Protein AF-H1VCM1-F1 (afdb_monomer)

pLDDT: mean 70.96, std 12.7, range [41.41, 89.12]

InterPro domains:
  IPR003615 HNH nuclease [PF13391] (13-89)

Sequence (110 aa):
MIRQVLQRDGMHCVLTGNKNPEVCHIWPFWAVNRKGQADKSLKALALVFGRERIINLRKKLANRESNTVDTPGNMITLSRQLHRFWGEGVTFALEPIGPVFNTAHVSTTS

Foldseek 3Di:
DQVVLCVVCVQAAPPPRDHNWDKDFLDDPVCLVCVVVVVVVLVVVCVVQNDVLSVVVCVQVVPNPDPSRPDSVRIGTHHPVVRVVVVVVPRDDDDDDDPPDPPDPPPPDD

Secondary structure (DSSP, 8-state):
-HHHHHHHTTTB-TTT--BSPEEEESS-THHHH-HHHHHHHHHHHHHHH-HHHHHHHHHHH--TTS-TTSSGGGEEEE-HHHHHHHHHTSS------S-SS---------

Mean predicted aligned error: 10.67 Å

Radius of gyration: 16.06 Å; Cα contacts (8 Å, |Δi|>4): 105; chains: 1; bounding box: 33×50×34 Å

Solvent-accessible surface area (backbone atoms only — not comparable to full-atom values): 6756 Å² total; per-residue (Å²): 100,71,68,59,41,38,58,74,49,70,51,21,7,80,89,75,64,41,72,72,41,42,83,42,60,75,58,57,71,66,42,75,80,36,53,78,57,38,54,51,51,48,56,56,46,23,74,77,67,36,59,70,56,40,54,53,49,49,61,67,70,61,53,78,91,50,69,62,56,79,34,57,90,28,45,45,42,25,36,67,70,54,42,50,37,48,73,67,67,77,72,66,83,86,78,86,84,68,72,96,56,81,72,70,83,77,78,76,79,124

Structure (mmCIF, N/CA/C/O backbone):
data_AF-H1VCM1-F1
#
_entry.id   AF-H1VCM1-F1
#
loop_
_atom_site.group_PDB
_atom_site.id
_atom_site.type_symbol
_atom_site.label_atom_id
_atom_site.label_alt_id
_atom_site.label_comp_id
_atom_site.label_asym_id
_atom_site.label_entity_id
_atom_site.label_seq_id
_atom_site.pdbx_PDB_ins_code
_atom_site.Cartn_x
_atom_site.Cartn_y
_atom_site.Cartn_z
_atom_site.occupancy
_atom_site.B_iso_or_equiv
_atom_site.auth_seq_id
_atom_site.auth_comp_id
_atom_site.auth_asym_id
_atom_site.auth_atom_id
_atom_site.pdbx_PDB_model_num
ATOM 1 N N . MET A 1 1 ? 8.688 -6.435 11.384 1.00 65.94 1 MET A N 1
ATOM 2 C CA . MET A 1 1 ? 8.061 -5.399 10.533 1.00 65.94 1 MET A CA 1
ATOM 3 C C . MET A 1 1 ? 6.549 -5.360 10.715 1.00 65.94 1 MET A C 1
ATOM 5 O O . MET A 1 1 ? 6.056 -4.339 11.168 1.00 65.94 1 MET A O 1
ATOM 9 N N . ILE A 1 2 ? 5.837 -6.483 10.569 1.00 73.06 2 ILE A N 1
ATOM 10 C CA . ILE A 1 2 ? 4.387 -6.611 10.854 1.00 73.06 2 ILE A CA 1
ATOM 11 C C . ILE A 1 2 ? 3.956 -5.987 12.202 1.00 73.06 2 ILE A C 1
ATOM 13 O O . ILE A 1 2 ? 3.027 -5.189 12.239 1.00 73.06 2 ILE A O 1
ATOM 17 N N . ARG A 1 3 ? 4.666 -6.272 13.307 1.00 76.69 3 ARG A N 1
ATOM 18 C CA . ARG A 1 3 ? 4.348 -5.698 14.635 1.00 76.69 3 ARG A CA 1
ATOM 19 C C . ARG A 1 3 ? 4.434 -4.165 14.693 1.00 76.69 3 ARG A C 1
ATOM 21 O O . ARG A 1 3 ? 3.647 -3.555 15.401 1.00 76.69 3 ARG A O 1
ATOM 28 N N . GLN A 1 4 ? 5.359 -3.553 13.950 1.00 81.00 4 GLN A N 1
ATOM 29 C CA . GLN A 1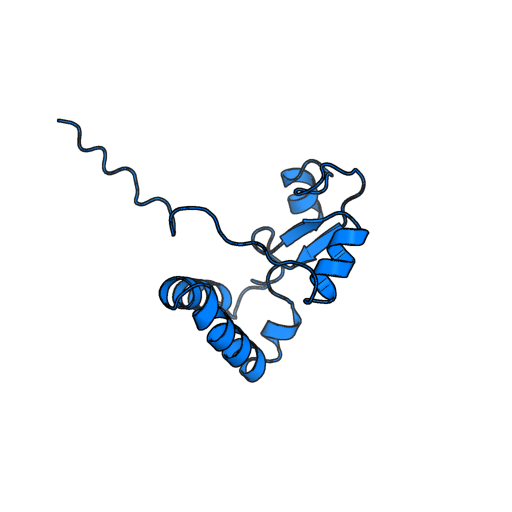 4 ? 5.515 -2.092 13.913 1.00 81.00 4 GLN A CA 1
ATOM 30 C C . GLN A 1 4 ? 4.355 -1.433 13.161 1.00 81.00 4 GLN A C 1
ATOM 32 O O . GLN A 1 4 ? 3.865 -0.395 13.585 1.00 81.00 4 GLN A O 1
ATOM 37 N N . VAL A 1 5 ? 3.888 -2.059 12.078 1.00 81.25 5 VAL A N 1
ATOM 38 C CA . VAL A 1 5 ? 2.724 -1.593 11.306 1.00 81.25 5 VAL A CA 1
ATOM 39 C C . VAL A 1 5 ? 1.456 -1.697 12.150 1.00 81.25 5 VAL A C 1
ATOM 41 O O . VAL A 1 5 ? 0.695 -0.744 12.251 1.00 81.25 5 VAL A O 1
ATOM 44 N N . LEU A 1 6 ? 1.280 -2.823 12.842 1.00 81.81 6 LEU A N 1
ATOM 45 C CA . LEU A 1 6 ? 0.160 -3.023 13.755 1.00 81.81 6 LEU A CA 1
ATOM 46 C C . LEU A 1 6 ? 0.153 -2.015 14.912 1.00 81.81 6 LEU A C 1
ATOM 48 O O . LEU A 1 6 ? -0.912 -1.525 15.271 1.00 81.81 6 LEU A O 1
ATOM 52 N N . GLN A 1 7 ? 1.318 -1.677 15.475 1.00 84.38 7 GLN A N 1
ATOM 53 C CA . GLN A 1 7 ? 1.422 -0.624 16.491 1.00 84.38 7 GLN A CA 1
ATOM 54 C C . GLN A 1 7 ? 1.122 0.766 15.923 1.00 84.38 7 GLN A C 1
ATOM 56 O O . GLN A 1 7 ? 0.383 1.513 16.560 1.00 84.38 7 GLN A O 1
ATOM 61 N N . ARG A 1 8 ? 1.639 1.099 14.730 1.00 83.94 8 ARG A N 1
ATOM 62 C CA . ARG A 1 8 ? 1.343 2.362 14.028 1.00 83.94 8 ARG A CA 1
ATOM 63 C C . ARG A 1 8 ? -0.160 2.547 13.827 1.00 83.94 8 ARG A C 1
ATOM 65 O O . ARG A 1 8 ? -0.681 3.623 14.092 1.00 83.94 8 ARG A O 1
ATOM 72 N N . ASP A 1 9 ? -0.837 1.487 13.396 1.00 83.44 9 ASP A N 1
ATOM 73 C CA . ASP A 1 9 ? -2.261 1.511 13.051 1.00 83.44 9 ASP A CA 1
ATOM 74 C C . ASP A 1 9 ? -3.162 1.146 14.251 1.00 83.44 9 ASP A C 1
ATOM 76 O O . ASP A 1 9 ? -4.359 0.893 14.105 1.00 83.44 9 ASP A O 1
ATOM 80 N N . GLY A 1 10 ? -2.585 1.081 15.457 1.00 82.44 10 GLY A N 1
ATOM 81 C CA . GLY A 1 10 ? -3.311 0.863 16.705 1.00 82.44 10 GLY A CA 1
ATOM 82 C C . GLY A 1 10 ? -4.049 -0.473 16.793 1.00 82.44 10 GLY A C 1
ATOM 83 O O . GLY A 1 10 ? -5.042 -0.543 17.505 1.00 82.44 10 GLY A O 1
ATOM 84 N N . MET A 1 11 ? -3.606 -1.518 16.085 1.00 84.56 11 MET A N 1
ATOM 85 C CA . MET A 1 11 ? -4.278 -2.826 15.980 1.00 84.56 11 MET A CA 1
ATOM 86 C C . MET A 1 11 ? -5.686 -2.755 15.35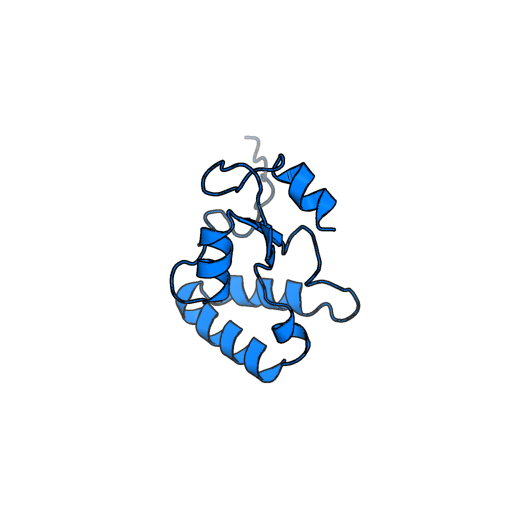9 1.00 84.56 11 MET A C 1
ATOM 88 O O . MET A 1 11 ? -6.532 -3.611 15.636 1.00 84.56 11 MET A O 1
ATOM 92 N N . HIS A 1 12 ? -5.930 -1.770 14.489 1.00 88.19 12 HIS A N 1
ATOM 93 C CA . HIS A 1 12 ? -7.182 -1.623 13.748 1.00 88.19 12 HIS A CA 1
ATOM 94 C C . HIS A 1 12 ? -6.947 -1.550 12.232 1.00 88.19 12 HIS A C 1
ATOM 96 O O . HIS A 1 12 ? -5.845 -1.280 11.751 1.00 88.19 12 HIS A O 1
ATOM 102 N N . CYS A 1 13 ? -7.999 -1.822 11.463 1.00 86.31 13 CYS A N 1
ATOM 103 C CA . CYS A 1 13 ? -8.027 -1.589 10.021 1.00 86.31 13 CYS A CA 1
ATOM 104 C C . CYS A 1 13 ? -8.086 -0.083 9.727 1.00 86.31 13 CYS A C 1
ATOM 106 O O . CYS A 1 13 ? -9.046 0.565 10.146 1.00 86.31 13 CYS A O 1
ATOM 108 N N . VAL A 1 14 ? -7.167 0.452 8.914 1.00 86.62 14 VAL A N 1
ATOM 109 C CA . VAL A 1 14 ? -7.116 1.903 8.616 1.00 86.62 14 VAL A CA 1
ATOM 110 C C . VAL A 1 14 ? -8.365 2.445 7.912 1.00 86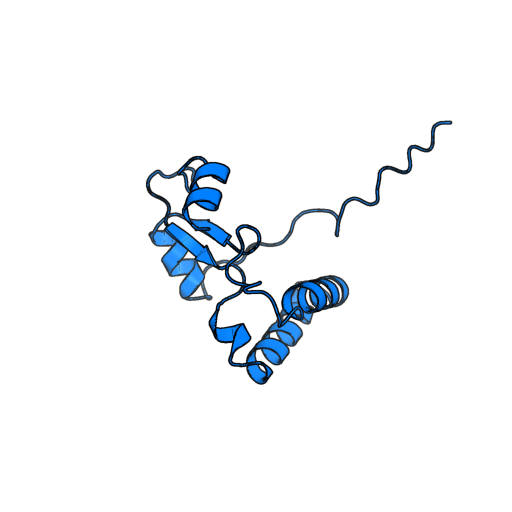.62 14 VAL A C 1
ATOM 112 O O . VAL A 1 14 ? -8.693 3.613 8.062 1.00 86.62 14 VAL A O 1
ATOM 115 N N . LEU A 1 15 ? -9.077 1.602 7.154 1.00 84.25 15 LEU A N 1
ATOM 116 C CA . LEU A 1 15 ? -10.262 2.022 6.392 1.00 84.25 15 LEU A CA 1
ATOM 117 C C . LEU A 1 15 ? -11.583 1.929 7.165 1.00 84.25 15 LEU A C 1
ATOM 119 O O . LEU A 1 15 ? -12.500 2.691 6.896 1.00 84.25 15 LEU A O 1
ATOM 123 N N . THR A 1 16 ? -11.716 0.970 8.083 1.00 84.50 16 THR A N 1
ATOM 124 C CA . THR A 1 16 ? -13.011 0.641 8.718 1.00 84.50 16 THR A CA 1
ATOM 125 C C . THR A 1 16 ? -12.983 0.729 10.237 1.00 84.50 16 THR A C 1
ATOM 127 O O . THR A 1 16 ? -14.029 0.618 10.864 1.00 84.50 16 THR A O 1
ATOM 130 N N . GLY A 1 17 ? -11.805 0.868 10.853 1.00 84.94 17 GLY A N 1
ATOM 131 C CA . GLY A 1 17 ? -11.653 0.821 12.307 1.00 84.94 17 GLY A CA 1
ATOM 132 C C . GLY A 1 17 ? -11.900 -0.561 12.921 1.00 84.94 17 GLY A C 1
ATOM 133 O O . GLY A 1 17 ? -11.884 -0.696 14.140 1.00 84.94 17 GLY A O 1
ATOM 134 N N . ASN A 1 18 ? -12.113 -1.606 12.111 1.00 85.88 18 ASN A N 1
ATOM 135 C CA . ASN A 1 18 ? -12.347 -2.953 12.624 1.00 85.88 18 ASN A CA 1
ATOM 136 C C . ASN A 1 18 ? -11.135 -3.494 13.393 1.00 85.88 18 ASN A C 1
ATOM 138 O O . ASN A 1 18 ? -9.984 -3.304 12.990 1.00 85.88 18 ASN A O 1
ATOM 142 N N . LYS A 1 19 ? -11.422 -4.221 14.477 1.00 84.56 19 LYS A N 1
ATOM 143 C CA . LYS A 1 19 ? -10.437 -4.967 15.271 1.00 84.56 19 LYS A CA 1
ATOM 144 C C . LYS A 1 19 ? -9.937 -6.195 14.496 1.00 84.56 19 LYS A C 1
ATOM 146 O O . LYS A 1 19 ? -10.633 -6.694 13.614 1.00 84.56 19 LYS A O 1
ATOM 151 N N . ASN A 1 20 ? -8.758 -6.700 14.863 1.00 82.12 20 ASN A N 1
ATOM 152 C CA . ASN A 1 20 ? -8.065 -7.830 14.218 1.00 82.12 20 ASN A CA 1
ATOM 153 C C . ASN A 1 20 ? -7.704 -7.587 12.738 1.00 82.12 20 ASN A C 1
ATOM 155 O O . ASN A 1 20 ? -8.183 -8.305 11.856 1.00 82.12 20 ASN A O 1
ATOM 159 N N . PRO A 1 21 ? -6.872 -6.575 12.441 1.00 86.06 21 PRO A N 1
ATOM 160 C CA . PRO A 1 21 ? -6.409 -6.343 11.086 1.00 86.06 21 PRO A CA 1
ATOM 161 C C . PRO A 1 21 ? -5.380 -7.381 10.631 1.00 86.06 21 PRO A C 1
ATOM 163 O O . PRO A 1 21 ? -4.581 -7.898 11.413 1.00 86.06 21 PRO A O 1
ATOM 166 N N . GLU A 1 22 ? -5.341 -7.590 9.324 1.00 87.38 22 GLU A N 1
ATOM 167 C CA . GLU A 1 22 ? -4.278 -8.281 8.613 1.00 87.38 22 GLU A CA 1
ATOM 168 C C . GLU A 1 22 ? -3.362 -7.253 7.942 1.00 87.38 22 GLU A C 1
ATOM 170 O O . GLU A 1 22 ? -3.806 -6.203 7.472 1.00 87.38 22 GLU A O 1
ATOM 175 N N . VAL A 1 23 ? -2.063 -7.547 7.910 1.00 85.56 23 VAL A N 1
ATOM 176 C CA . VAL A 1 23 ? -1.081 -6.683 7.251 1.00 85.56 23 VAL A CA 1
ATOM 177 C C . VAL A 1 23 ? -0.971 -7.080 5.787 1.00 85.56 23 VAL A C 1
ATOM 179 O O . VAL A 1 23 ? -0.650 -8.226 5.472 1.00 85.56 23 VAL A O 1
ATOM 182 N N . CYS A 1 24 ? -1.202 -6.114 4.904 1.00 86.00 24 CYS A N 1
ATOM 183 C CA . CYS A 1 24 ? -1.119 -6.284 3.463 1.00 86.00 24 CYS A CA 1
ATOM 184 C C . CYS A 1 24 ? -0.024 -5.399 2.858 1.00 86.00 24 CYS A C 1
ATOM 186 O O . CYS A 1 24 ? 0.229 -4.295 3.341 1.00 86.00 24 CYS A O 1
ATOM 188 N N . HIS A 1 25 ? 0.604 -5.875 1.781 1.00 82.56 25 HIS A N 1
ATOM 189 C CA . HIS A 1 25 ? 1.572 -5.102 1.009 1.00 82.56 25 HIS A CA 1
ATOM 190 C C . HIS A 1 25 ? 0.860 -4.228 -0.035 1.00 82.56 25 HIS A C 1
ATOM 192 O O . HIS A 1 25 ? 0.025 -4.723 -0.794 1.00 82.56 25 HIS A O 1
ATOM 198 N N . ILE A 1 26 ? 1.228 -2.947 -0.121 1.00 79.69 26 ILE A N 1
ATOM 199 C CA . ILE A 1 26 ? 0.743 -2.033 -1.168 1.00 79.69 26 ILE A CA 1
ATOM 200 C C . ILE A 1 26 ? 1.352 -2.443 -2.514 1.00 79.69 26 ILE A C 1
ATOM 202 O O . ILE A 1 26 ? 0.639 -2.693 -3.482 1.00 79.69 26 ILE A O 1
ATOM 206 N N . TRP A 1 27 ? 2.681 -2.548 -2.570 1.00 76.50 27 TRP A N 1
ATOM 207 C CA . TRP A 1 27 ? 3.405 -3.095 -3.711 1.00 76.50 27 TRP A CA 1
ATOM 208 C C . TRP A 1 27 ? 3.718 -4.574 -3.472 1.00 76.50 27 TRP A C 1
ATOM 210 O O . TRP A 1 27 ? 4.361 -4.896 -2.468 1.00 76.50 27 TRP A O 1
ATOM 220 N N . PRO A 1 28 ? 3.294 -5.491 -4.356 1.00 70.31 28 PRO A N 1
ATOM 221 C CA . PRO A 1 28 ? 3.362 -6.913 -4.067 1.00 70.31 28 PRO A CA 1
ATOM 222 C C . PRO A 1 28 ? 4.785 -7.475 -4.192 1.00 70.31 28 PRO A C 1
ATOM 224 O O . PRO A 1 28 ? 5.553 -7.107 -5.080 1.00 70.31 28 PRO A O 1
ATOM 227 N N . PHE A 1 29 ? 5.112 -8.456 -3.348 1.00 67.81 29 PHE A N 1
ATOM 228 C CA . PHE A 1 29 ? 6.441 -9.081 -3.288 1.00 67.81 29 PHE A CA 1
ATOM 229 C C . PHE A 1 29 ? 6.896 -9.724 -4.607 1.00 67.81 29 PHE A C 1
ATOM 231 O O . PHE A 1 29 ? 8.072 -9.658 -4.965 1.00 67.81 29 PHE A O 1
ATOM 238 N N . TRP A 1 30 ? 5.971 -10.274 -5.402 1.00 66.44 30 TRP A N 1
ATOM 239 C CA . TRP A 1 30 ? 6.308 -10.872 -6.700 1.00 66.44 30 TRP A CA 1
ATOM 240 C C . TRP A 1 30 ? 6.917 -9.868 -7.692 1.00 66.44 30 TRP A C 1
ATOM 242 O O . TRP A 1 30 ? 7.645 -10.273 -8.605 1.00 66.44 30 TRP A O 1
ATOM 252 N N . ALA A 1 31 ? 6.662 -8.568 -7.516 1.00 65.25 31 ALA A N 1
ATOM 253 C CA . ALA A 1 31 ? 7.187 -7.526 -8.390 1.00 65.25 31 ALA A CA 1
ATOM 254 C C . ALA A 1 31 ? 8.713 -7.356 -8.269 1.00 65.25 31 ALA A C 1
ATOM 256 O O . ALA A 1 31 ? 9.343 -6.860 -9.203 1.00 65.25 31 ALA A O 1
ATOM 257 N N . VAL A 1 32 ? 9.324 -7.831 -7.177 1.00 63.53 32 VAL A N 1
ATOM 258 C CA . VAL A 1 32 ? 10.789 -7.873 -7.005 1.00 63.53 32 VAL A CA 1
ATOM 259 C C . VAL A 1 32 ? 11.423 -8.889 -7.959 1.00 63.53 32 VAL A C 1
ATOM 261 O O . VAL A 1 32 ? 12.427 -8.604 -8.615 1.00 63.53 32 VAL A O 1
ATOM 264 N N . ASN A 1 33 ? 10.792 -10.058 -8.094 1.00 58.69 33 ASN A N 1
ATOM 265 C CA . ASN A 1 33 ? 11.322 -11.184 -8.865 1.00 58.69 33 ASN A CA 1
ATOM 266 C C . ASN A 1 33 ? 10.948 -11.120 -10.356 1.00 58.69 33 ASN A C 1
ATOM 268 O O . ASN A 1 33 ? 11.636 -11.701 -11.192 1.00 58.69 33 ASN A O 1
ATOM 272 N N . ARG A 1 34 ? 9.882 -10.394 -10.724 1.00 64.94 34 ARG A N 1
ATOM 273 C CA . ARG A 1 34 ? 9.360 -10.322 -12.104 1.00 64.94 34 ARG A CA 1
ATOM 274 C C . ARG A 1 34 ? 9.450 -8.907 -12.687 1.00 64.94 34 ARG A C 1
ATOM 276 O O . ARG A 1 34 ? 8.438 -8.295 -13.022 1.00 64.94 34 ARG A O 1
ATOM 283 N N . LYS A 1 35 ? 10.679 -8.409 -12.870 1.00 62.44 35 LYS A N 1
ATOM 284 C CA . LYS A 1 35 ? 10.996 -7.039 -13.342 1.00 62.44 35 LYS A CA 1
ATOM 285 C C . LYS A 1 35 ? 10.253 -6.615 -14.613 1.00 62.44 35 LYS A C 1
ATOM 287 O O . LYS A 1 35 ? 9.734 -5.508 -14.671 1.00 62.44 35 LYS A O 1
ATOM 292 N N . GLY A 1 36 ? 10.165 -7.495 -15.613 1.00 65.81 36 GLY A N 1
ATOM 293 C CA . GLY A 1 36 ? 9.473 -7.184 -16.870 1.00 65.81 36 GLY A CA 1
ATOM 294 C C . GLY A 1 36 ? 7.967 -6.964 -16.694 1.00 65.81 36 GLY A C 1
ATOM 295 O O . GLY A 1 36 ? 7.383 -6.130 -17.380 1.00 65.81 36 GLY A O 1
ATOM 296 N N . GLN A 1 37 ? 7.349 -7.666 -15.742 1.00 67.56 37 GLN A N 1
ATOM 297 C CA . GLN A 1 37 ? 5.932 -7.497 -15.423 1.00 67.56 37 GLN A CA 1
ATOM 298 C C . GLN A 1 37 ? 5.718 -6.283 -14.515 1.00 67.56 37 GLN A C 1
ATOM 300 O O . GLN A 1 37 ? 4.808 -5.505 -14.772 1.00 67.56 37 GLN A O 1
ATOM 305 N N . ALA A 1 38 ? 6.607 -6.054 -13.542 1.00 68.38 38 ALA A N 1
ATOM 306 C CA . ALA A 1 38 ? 6.585 -4.858 -12.704 1.00 68.38 38 ALA A CA 1
ATOM 307 C C . ALA A 1 38 ? 6.692 -3.565 -13.535 1.00 68.38 38 ALA A C 1
ATOM 309 O O . ALA A 1 38 ? 5.898 -2.649 -13.342 1.00 68.38 38 ALA A O 1
ATOM 310 N N . ASP A 1 39 ? 7.600 -3.506 -14.515 1.00 70.31 39 ASP A N 1
ATOM 311 C CA . ASP A 1 39 ? 7.752 -2.337 -15.393 1.00 70.31 39 ASP A CA 1
ATOM 312 C C . ASP A 1 39 ? 6.529 -2.108 -16.295 1.00 70.31 39 ASP A C 1
ATOM 314 O O . ASP A 1 39 ? 6.154 -0.960 -16.544 1.00 70.31 39 ASP A O 1
ATOM 318 N N . LYS A 1 40 ? 5.879 -3.178 -16.773 1.00 74.31 40 LYS A N 1
ATOM 319 C CA . LYS A 1 40 ? 4.617 -3.071 -17.527 1.00 74.31 40 LYS A CA 1
ATOM 320 C C . LYS A 1 40 ? 3.482 -2.562 -16.641 1.00 74.31 40 LYS A C 1
ATOM 322 O O . LYS A 1 40 ? 2.761 -1.659 -17.056 1.00 74.31 40 LYS A O 1
ATOM 327 N N . SER A 1 41 ? 3.362 -3.082 -15.421 1.00 73.12 41 SER A N 1
ATOM 328 C CA . SER A 1 41 ? 2.376 -2.615 -14.444 1.00 73.12 41 SER A CA 1
ATOM 329 C C . SER A 1 41 ? 2.610 -1.150 -14.068 1.00 73.12 41 SER A C 1
ATOM 331 O O . SER A 1 41 ? 1.662 -0.374 -14.068 1.00 73.12 41 SER A O 1
ATOM 333 N N . LEU A 1 42 ? 3.860 -0.725 -13.853 1.00 73.38 42 LEU A N 1
ATOM 334 C CA . LEU A 1 42 ? 4.195 0.684 -13.603 1.00 73.38 42 LEU A CA 1
ATOM 335 C C . LEU A 1 42 ? 3.824 1.585 -14.789 1.00 73.38 42 LEU A C 1
ATOM 337 O O . LEU A 1 42 ? 3.281 2.668 -14.586 1.00 73.38 42 LEU A O 1
ATOM 341 N N . LYS A 1 43 ? 4.072 1.141 -16.029 1.00 75.50 43 LYS A N 1
ATOM 342 C CA . LYS A 1 43 ? 3.650 1.875 -17.234 1.00 75.50 43 LYS A CA 1
ATOM 343 C C . LYS A 1 43 ? 2.130 2.011 -17.328 1.00 75.50 43 LYS A C 1
ATOM 345 O O . LYS A 1 43 ? 1.658 3.089 -17.668 1.00 75.50 43 LYS A O 1
ATOM 350 N N . ALA A 1 44 ? 1.376 0.960 -17.002 1.00 76.69 44 ALA A N 1
ATOM 351 C CA . ALA A 1 44 ? -0.085 1.020 -16.964 1.00 76.69 44 ALA A CA 1
ATOM 352 C C . ALA A 1 44 ? -0.579 1.988 -15.876 1.00 76.69 44 ALA A C 1
ATOM 354 O O . ALA A 1 44 ? -1.433 2.831 -16.135 1.00 76.69 44 ALA A O 1
ATOM 355 N N . LEU A 1 45 ? 0.031 1.948 -14.688 1.00 72.88 45 LEU A N 1
ATOM 356 C CA . LEU A 1 45 ? -0.282 2.866 -13.591 1.00 72.88 45 LEU A CA 1
ATOM 357 C C . LEU A 1 45 ? 0.046 4.330 -13.928 1.00 72.88 45 LEU A C 1
ATOM 359 O O . LEU A 1 45 ? -0.611 5.230 -13.412 1.00 72.88 45 LEU A O 1
ATOM 363 N N . ALA A 1 46 ? 1.009 4.587 -14.820 1.00 76.56 46 ALA A N 1
ATOM 364 C CA . ALA A 1 46 ? 1.352 5.944 -15.258 1.00 76.56 46 ALA A CA 1
ATOM 365 C C . ALA A 1 46 ? 0.235 6.622 -16.057 1.00 76.56 46 ALA A C 1
ATOM 367 O O . ALA A 1 46 ? 0.196 7.851 -16.100 1.00 76.56 46 ALA A O 1
ATOM 368 N N . LEU A 1 47 ? -0.660 5.841 -16.672 1.00 74.19 47 LEU A N 1
ATOM 369 C CA . LEU A 1 47 ? -1.838 6.366 -17.362 1.00 74.19 47 LEU A CA 1
ATOM 370 C C . LEU A 1 47 ? -2.908 6.854 -16.378 1.00 74.19 47 LEU A C 1
ATOM 372 O O . LEU A 1 47 ? -3.626 7.791 -16.696 1.00 74.19 47 LEU A O 1
ATOM 376 N N . VAL A 1 48 ? -2.987 6.245 -15.191 1.00 73.56 48 VAL A N 1
ATOM 377 C CA . VAL A 1 48 ? -4.006 6.554 -14.174 1.00 73.56 48 VAL A CA 1
ATOM 378 C C . VAL A 1 48 ? -3.508 7.615 -13.191 1.00 73.56 48 VAL A C 1
ATOM 380 O O . VAL A 1 48 ? -4.214 8.570 -12.899 1.00 73.56 48 VAL A O 1
ATOM 383 N N . PHE A 1 49 ? -2.271 7.482 -12.706 1.00 70.31 49 PHE A N 1
ATOM 384 C CA . PHE A 1 49 ? -1.713 8.339 -11.649 1.00 70.31 49 PHE A CA 1
ATOM 385 C C . PHE A 1 49 ? -0.746 9.419 -12.159 1.00 70.31 49 PHE A C 1
ATOM 387 O O . PHE A 1 49 ? -0.209 10.196 -11.368 1.00 70.31 49 PHE A O 1
ATOM 394 N N . GLY A 1 50 ? -0.487 9.467 -13.468 1.00 75.88 50 GLY A N 1
ATOM 395 C CA . GLY A 1 50 ? 0.463 10.394 -14.077 1.00 75.88 50 GLY A CA 1
ATOM 396 C C . GLY A 1 50 ? 1.926 9.938 -13.987 1.00 75.88 50 GLY A C 1
ATOM 397 O O . GLY A 1 50 ? 2.343 9.172 -13.113 1.00 75.88 50 GLY A O 1
ATOM 398 N N . ARG A 1 51 ? 2.748 10.419 -14.929 1.00 73.31 51 ARG A N 1
ATOM 399 C CA . ARG A 1 51 ? 4.132 9.941 -15.117 1.00 73.31 51 ARG A CA 1
ATOM 400 C C . ARG A 1 51 ? 5.070 10.323 -13.973 1.00 73.31 51 ARG A C 1
ATOM 402 O O . ARG A 1 51 ? 5.912 9.513 -13.594 1.00 73.31 51 ARG A O 1
ATOM 409 N N . GLU A 1 52 ? 4.925 11.517 -13.406 1.00 71.12 52 GLU A N 1
ATOM 410 C CA . GLU A 1 52 ? 5.817 12.018 -12.348 1.00 71.12 52 GLU A CA 1
ATOM 411 C C . GLU A 1 52 ? 5.754 11.157 -11.083 1.00 71.12 52 GLU A C 1
ATOM 413 O O . GLU A 1 52 ? 6.784 10.770 -10.521 1.00 71.12 52 GLU A O 1
ATOM 418 N N . ARG A 1 53 ? 4.538 10.773 -10.677 1.00 70.19 53 ARG A N 1
ATOM 419 C CA . ARG A 1 53 ? 4.311 9.922 -9.503 1.00 70.19 53 ARG A CA 1
ATOM 420 C C . ARG A 1 53 ? 4.916 8.532 -9.702 1.00 70.19 53 ARG A C 1
ATOM 422 O O . ARG A 1 53 ? 5.547 8.003 -8.788 1.00 70.19 53 ARG A O 1
ATOM 429 N N . ILE A 1 54 ? 4.814 7.978 -10.910 1.00 74.06 54 ILE A N 1
ATOM 430 C CA . ILE A 1 54 ? 5.401 6.674 -11.246 1.00 74.06 54 ILE A CA 1
ATOM 431 C C . ILE A 1 54 ? 6.925 6.714 -11.327 1.00 74.06 54 ILE A C 1
ATOM 433 O O . ILE A 1 54 ? 7.567 5.756 -10.903 1.00 74.06 54 ILE A O 1
ATOM 437 N N . ILE A 1 55 ? 7.531 7.805 -11.801 1.00 72.06 55 ILE A N 1
ATOM 438 C CA . ILE A 1 55 ? 8.995 7.963 -11.771 1.00 72.06 55 ILE A CA 1
ATOM 439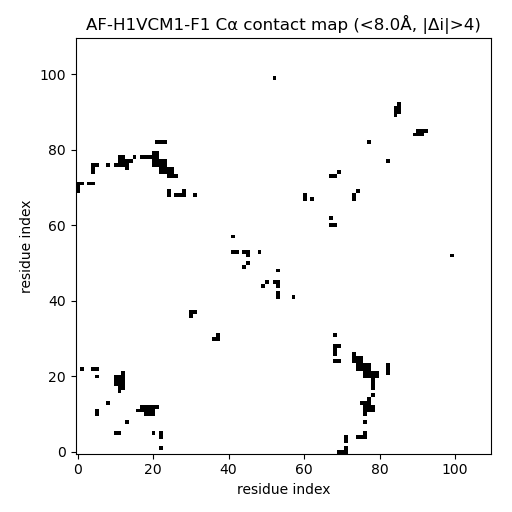 C C . ILE A 1 55 ? 9.497 7.941 -10.322 1.00 72.06 55 ILE A C 1
ATOM 441 O O . ILE A 1 55 ? 10.470 7.248 -10.015 1.00 72.06 55 ILE A O 1
ATOM 445 N N . ASN A 1 56 ? 8.806 8.632 -9.415 1.00 71.44 56 ASN A N 1
ATOM 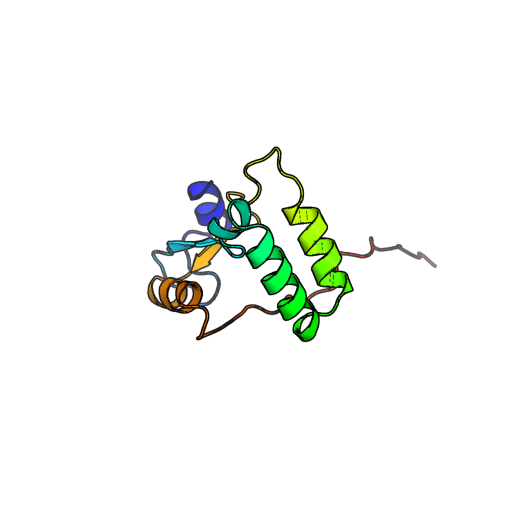446 C CA . ASN A 1 56 ? 9.149 8.636 -7.993 1.00 71.44 56 ASN A CA 1
ATOM 447 C C . ASN A 1 56 ? 8.932 7.266 -7.339 1.00 71.44 56 ASN A C 1
ATOM 449 O O . ASN A 1 56 ? 9.785 6.805 -6.576 1.00 71.44 56 ASN A O 1
ATOM 453 N N . LEU A 1 57 ? 7.837 6.581 -7.674 1.00 72.19 57 LEU A N 1
ATOM 454 C CA . LEU A 1 57 ? 7.585 5.214 -7.222 1.00 72.19 57 LEU A CA 1
ATOM 455 C C . LEU A 1 57 ? 8.677 4.258 -7.724 1.00 72.19 57 LEU A C 1
ATOM 457 O O . LEU A 1 57 ? 9.220 3.479 -6.947 1.00 72.19 57 LEU A O 1
ATOM 461 N N . ARG A 1 58 ? 9.081 4.380 -8.992 1.00 69.50 58 ARG A N 1
ATOM 462 C CA . ARG A 1 58 ? 10.169 3.593 -9.583 1.00 69.50 58 ARG A CA 1
ATOM 463 C C . ARG A 1 58 ? 11.497 3.841 -8.872 1.00 69.50 58 ARG A C 1
ATOM 465 O O . ARG A 1 58 ? 12.201 2.878 -8.605 1.00 69.50 58 ARG A O 1
ATOM 472 N N . LYS A 1 59 ? 11.820 5.089 -8.509 1.00 69.38 59 LYS A N 1
ATOM 473 C CA . LYS A 1 59 ? 13.016 5.413 -7.706 1.00 69.38 59 LYS A CA 1
ATOM 474 C C . LYS A 1 59 ? 12.981 4.739 -6.329 1.00 69.38 59 LYS A C 1
ATOM 476 O O . LYS A 1 59 ? 13.985 4.172 -5.917 1.00 69.38 59 LYS A O 1
ATOM 481 N N . LYS A 1 60 ? 11.826 4.738 -5.651 1.00 66.75 60 LYS A N 1
ATOM 482 C CA . LYS A 1 60 ? 11.649 4.069 -4.347 1.00 66.75 60 LYS A CA 1
ATOM 483 C C . LYS A 1 60 ? 11.738 2.542 -4.439 1.00 66.75 60 LYS A C 1
ATOM 485 O O . LYS A 1 60 ? 12.274 1.912 -3.537 1.00 66.75 60 LYS A O 1
ATOM 490 N N . LEU A 1 61 ? 11.238 1.961 -5.530 1.00 63.56 61 LEU A N 1
ATOM 491 C CA . LEU A 1 61 ? 11.235 0.514 -5.771 1.00 63.56 61 LEU A CA 1
ATOM 492 C C . LEU A 1 61 ? 12.546 -0.016 -6.386 1.00 63.56 61 LEU A C 1
ATOM 494 O O . LEU A 1 61 ? 12.774 -1.223 -6.386 1.00 63.56 61 LEU A O 1
ATOM 498 N N . ALA A 1 62 ? 13.403 0.851 -6.936 1.00 55.31 62 ALA A N 1
ATOM 499 C CA . ALA A 1 62 ? 14.639 0.457 -7.619 1.00 55.31 62 ALA A CA 1
ATOM 500 C C . ALA A 1 62 ? 15.827 0.171 -6.681 1.00 55.31 62 ALA A C 1
ATOM 502 O O . ALA A 1 62 ? 16.835 -0.359 -7.154 1.00 55.31 62 ALA A O 1
ATOM 503 N N . ASN A 1 63 ? 15.726 0.469 -5.379 1.00 55.19 63 ASN A N 1
ATOM 504 C CA . ASN A 1 63 ? 16.777 0.179 -4.395 1.00 55.19 63 ASN A CA 1
ATOM 505 C C . ASN A 1 63 ? 16.844 -1.327 -4.081 1.00 55.19 63 ASN A C 1
ATOM 507 O O . ASN A 1 63 ? 16.294 -1.810 -3.096 1.00 55.19 63 ASN A O 1
ATOM 511 N N . ARG A 1 64 ? 17.534 -2.064 -4.958 1.00 50.44 64 ARG A N 1
ATOM 512 C CA . ARG A 1 64 ? 17.649 -3.534 -4.981 1.00 50.44 64 ARG A CA 1
ATOM 513 C C . ARG A 1 64 ? 18.369 -4.176 -3.792 1.00 50.44 64 ARG A C 1
ATOM 515 O O . ARG A 1 64 ? 18.245 -5.384 -3.636 1.00 50.44 64 ARG A O 1
ATOM 522 N N . GLU A 1 65 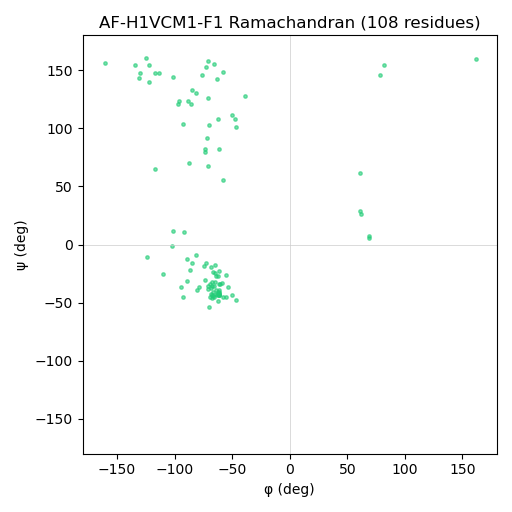? 19.138 -3.428 -3.008 1.00 50.09 65 GLU A N 1
ATOM 523 C CA . GLU A 1 65 ? 19.998 -4.005 -1.957 1.00 50.09 65 GLU A CA 1
ATOM 524 C C . GLU A 1 65 ? 19.308 -4.159 -0.600 1.00 50.09 65 GLU A C 1
ATOM 526 O O . GLU A 1 65 ? 19.802 -4.854 0.281 1.00 50.09 65 GLU A O 1
ATOM 531 N N . SER A 1 66 ? 18.138 -3.551 -0.428 1.00 49.19 66 SER A N 1
ATOM 532 C CA . SER A 1 66 ? 17.357 -3.647 0.800 1.00 49.19 66 SER A CA 1
ATOM 533 C C . SER A 1 66 ? 16.069 -4.401 0.506 1.00 49.19 66 SER A C 1
ATOM 535 O O . SER A 1 66 ? 15.533 -4.275 -0.592 1.00 49.19 66 SER A O 1
ATOM 537 N N . ASN A 1 67 ? 15.555 -5.151 1.480 1.00 54.28 67 ASN A N 1
ATOM 538 C CA . ASN A 1 67 ? 14.203 -5.721 1.526 1.00 54.28 67 ASN A CA 1
ATOM 539 C C . ASN A 1 67 ? 13.119 -4.618 1.434 1.00 54.28 67 ASN A C 1
ATOM 541 O O . ASN A 1 67 ? 12.263 -4.495 2.300 1.00 54.28 67 ASN A O 1
ATOM 545 N N . THR A 1 68 ? 13.134 -3.778 0.398 1.00 58.53 68 THR A N 1
ATOM 546 C CA . THR A 1 68 ? 12.377 -2.518 0.313 1.00 58.53 68 THR A CA 1
ATOM 547 C C . THR A 1 68 ? 10.872 -2.750 0.298 1.00 58.53 68 THR A C 1
ATOM 549 O O . THR A 1 68 ? 10.101 -1.867 0.672 1.00 58.53 68 THR A O 1
ATOM 552 N N . VAL A 1 69 ? 10.452 -3.939 -0.133 1.00 61.28 69 VAL A N 1
ATOM 553 C CA . VAL A 1 69 ? 9.042 -4.328 -0.191 1.00 61.28 69 VAL A CA 1
ATOM 554 C C . VAL A 1 69 ? 8.513 -4.735 1.174 1.00 61.28 69 VAL A C 1
ATOM 556 O O . VAL A 1 69 ? 7.380 -4.393 1.502 1.00 61.28 69 VAL A O 1
ATOM 559 N N . ASP A 1 70 ? 9.332 -5.398 1.984 1.00 67.19 70 ASP A N 1
ATOM 560 C CA . ASP A 1 70 ? 9.006 -5.698 3.371 1.00 67.19 70 ASP A CA 1
ATOM 561 C C . ASP A 1 70 ? 9.451 -4.496 4.205 1.00 67.19 70 ASP A C 1
ATOM 563 O O . ASP A 1 70 ? 10.473 -4.517 4.869 1.00 67.19 70 ASP A O 1
ATOM 567 N N . THR A 1 71 ? 8.756 -3.369 4.063 1.00 71.25 71 THR A N 1
ATOM 568 C CA . THR A 1 71 ? 8.979 -2.181 4.892 1.00 71.25 71 THR A CA 1
ATOM 569 C C . THR A 1 71 ? 7.646 -1.703 5.445 1.00 71.25 71 THR A C 1
ATOM 571 O O .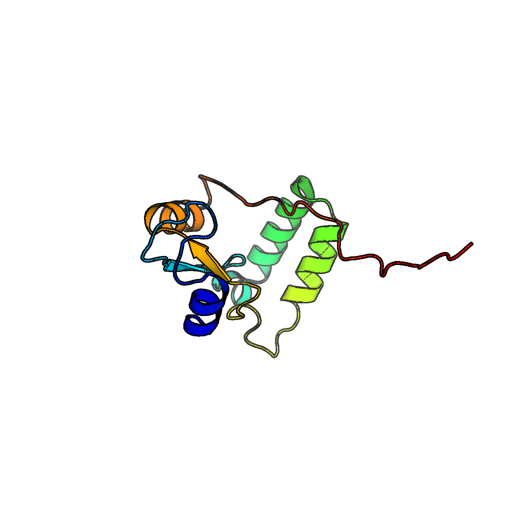 THR A 1 71 ? 6.633 -1.786 4.746 1.00 71.25 71 THR A O 1
ATOM 574 N N . PRO A 1 72 ? 7.609 -1.127 6.662 1.00 73.44 72 PRO A N 1
ATOM 575 C CA . PRO A 1 72 ? 6.373 -0.57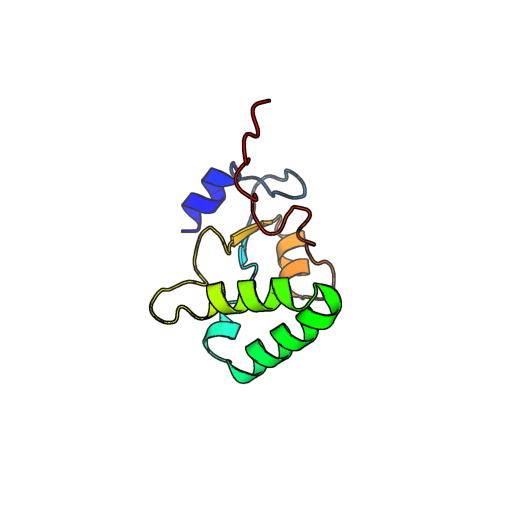1 7.211 1.00 73.44 72 PRO A CA 1
ATOM 576 C C . PRO A 1 72 ? 5.703 0.480 6.307 1.00 73.44 72 PRO A C 1
ATOM 578 O O . PRO A 1 72 ? 4.489 0.654 6.356 1.00 73.44 72 PRO A O 1
ATOM 581 N N . GLY A 1 73 ? 6.480 1.168 5.460 1.00 74.62 73 GLY A N 1
ATOM 582 C CA . GLY A 1 73 ? 5.974 2.136 4.481 1.00 74.62 73 GLY A CA 1
ATOM 583 C C . GLY A 1 73 ? 5.289 1.513 3.259 1.00 74.62 73 GLY A C 1
ATOM 584 O O . GLY A 1 73 ? 4.524 2.198 2.589 1.00 74.62 73 GLY A O 1
ATOM 585 N N . ASN A 1 74 ? 5.526 0.229 2.980 1.00 76.44 74 ASN A N 1
ATOM 586 C CA . ASN A 1 74 ? 4.846 -0.530 1.928 1.00 76.44 74 ASN A CA 1
ATOM 587 C C . ASN A 1 74 ? 3.743 -1.449 2.491 1.00 76.44 74 ASN A C 1
ATOM 589 O O . ASN A 1 74 ? 3.236 -2.319 1.786 1.00 76.44 74 ASN A O 1
ATOM 593 N N . MET A 1 75 ? 3.375 -1.273 3.762 1.00 84.62 75 MET A N 1
ATOM 594 C CA . MET A 1 75 ? 2.400 -2.101 4.463 1.00 84.62 75 MET A CA 1
ATOM 595 C C . MET A 1 75 ? 1.233 -1.282 5.015 1.00 84.62 75 MET A C 1
ATOM 597 O O . MET A 1 75 ? 1.418 -0.199 5.582 1.00 84.62 75 MET A O 1
ATOM 601 N N . ILE A 1 76 ? 0.032 -1.845 4.906 1.00 86.19 76 ILE A N 1
ATOM 602 C CA . ILE A 1 76 ? -1.214 -1.286 5.443 1.00 86.19 76 ILE A CA 1
ATOM 603 C C . ILE A 1 76 ? -1.981 -2.348 6.224 1.00 86.19 76 ILE A C 1
ATOM 605 O O . ILE A 1 76 ? -1.996 -3.518 5.836 1.00 86.19 76 ILE A O 1
ATOM 609 N N . THR A 1 77 ? -2.627 -1.952 7.320 1.00 89.12 77 THR A N 1
ATOM 610 C CA . THR A 1 77 ? -3.555 -2.824 8.041 1.00 89.12 77 THR A CA 1
ATOM 611 C C . THR A 1 77 ? -4.950 -2.753 7.436 1.00 89.12 77 THR A C 1
ATOM 613 O O . THR A 1 77 ? -5.597 -1.704 7.399 1.00 89.12 77 THR A O 1
ATOM 616 N N . LEU A 1 78 ? -5.449 -3.897 6.985 1.00 85.94 78 LEU A N 1
ATOM 617 C CA . LEU A 1 78 ? -6.785 -4.043 6.421 1.00 85.94 78 LEU A CA 1
ATOM 618 C C . LEU A 1 78 ? -7.578 -5.079 7.213 1.00 85.94 78 LEU A C 1
ATOM 620 O O . LEU A 1 78 ? -7.016 -5.979 7.825 1.00 85.94 78 LEU A O 1
ATOM 624 N N . SER A 1 79 ? -8.905 -4.978 7.209 1.00 87.12 79 SER A N 1
ATOM 625 C CA . SER A 1 79 ? -9.745 -6.073 7.697 1.00 87.12 79 SER A CA 1
ATOM 626 C C . SER A 1 79 ? -9.586 -7.281 6.769 1.00 87.12 79 SER A C 1
ATOM 628 O O . SER A 1 79 ? -9.289 -7.117 5.586 1.00 87.12 79 SER A O 1
ATOM 630 N N . ARG A 1 80 ? -9.829 -8.499 7.262 1.00 85.88 80 ARG A N 1
ATOM 631 C CA . ARG A 1 80 ? -9.667 -9.727 6.459 1.00 85.88 80 ARG A CA 1
ATOM 632 C C . ARG A 1 80 ? -10.437 -9.704 5.129 1.00 85.88 80 ARG A C 1
ATOM 634 O O . ARG A 1 80 ? -9.948 -10.182 4.111 1.00 85.88 80 ARG A O 1
ATOM 641 N N . GLN A 1 81 ? -11.630 -9.106 5.119 1.00 84.69 81 GLN A N 1
ATOM 642 C CA . GLN A 1 81 ? -12.426 -8.947 3.898 1.00 84.69 81 GLN A CA 1
ATOM 643 C C . GLN A 1 81 ? -11.761 -7.984 2.904 1.00 84.69 81 GLN A C 1
ATOM 645 O O . GLN A 1 81 ? -11.640 -8.302 1.723 1.00 84.69 81 GLN A O 1
ATOM 650 N N . LEU A 1 82 ? -11.280 -6.836 3.388 1.00 83.38 82 LEU A N 1
ATOM 651 C CA . LEU A 1 82 ? -10.595 -5.847 2.557 1.00 83.38 82 LEU A CA 1
ATOM 652 C C . LEU A 1 82 ? -9.232 -6.343 2.081 1.00 83.38 82 LEU A C 1
ATOM 654 O O . LEU A 1 82 ? -8.846 -6.048 0.958 1.00 83.38 82 LEU A O 1
ATOM 658 N N . HIS A 1 83 ? -8.528 -7.133 2.889 1.00 84.75 83 HIS A N 1
ATOM 659 C CA . HIS A 1 83 ? -7.279 -7.765 2.485 1.00 84.75 83 HIS A CA 1
ATOM 660 C C . HIS A 1 83 ? -7.494 -8.714 1.302 1.00 84.75 83 HIS A C 1
ATOM 662 O O . HIS A 1 83 ? -6.740 -8.669 0.331 1.00 84.75 83 HIS A O 1
ATOM 668 N N . ARG A 1 84 ? -8.566 -9.516 1.329 1.00 83.00 84 ARG A N 1
ATOM 669 C CA . ARG A 1 84 ? -8.930 -10.377 0.199 1.00 83.00 84 ARG A CA 1
ATOM 670 C C . ARG A 1 84 ? -9.246 -9.566 -1.058 1.00 83.00 84 ARG A C 1
ATOM 672 O O . ARG A 1 84 ? -8.683 -9.837 -2.112 1.00 83.00 84 ARG A O 1
ATOM 679 N N . PHE A 1 85 ? -10.081 -8.538 -0.932 1.00 81.62 85 PHE A N 1
ATOM 680 C CA . PHE A 1 85 ? -10.429 -7.645 -2.042 1.00 81.62 85 PHE A CA 1
ATOM 681 C C . PHE A 1 85 ? -9.220 -6.885 -2.609 1.00 81.62 85 PHE A C 1
ATOM 683 O O . PHE A 1 85 ? -9.143 -6.666 -3.816 1.00 81.62 85 PHE A O 1
ATOM 690 N N . TRP A 1 86 ? -8.255 -6.533 -1.758 1.00 82.19 86 TRP A N 1
ATOM 691 C CA . TRP A 1 86 ? -6.991 -5.925 -2.166 1.00 82.19 86 TRP A CA 1
ATOM 692 C C . TRP A 1 86 ? -6.103 -6.910 -2.932 1.00 82.19 86 TRP A C 1
ATOM 694 O O . TRP A 1 86 ? -5.566 -6.574 -3.985 1.00 82.19 86 TRP A O 1
ATOM 704 N N . GLY A 1 87 ? -5.974 -8.144 -2.434 1.00 74.25 87 GLY A N 1
ATOM 705 C CA . GLY A 1 87 ? -5.173 -9.194 -3.068 1.00 74.25 87 GLY A CA 1
ATOM 706 C C . GLY A 1 87 ? -5.743 -9.686 -4.400 1.00 74.25 87 GLY A C 1
ATOM 707 O O . GLY A 1 87 ? -4.978 -10.035 -5.298 1.00 74.25 87 GLY A O 1
ATOM 708 N N . GLU A 1 88 ? -7.069 -9.675 -4.548 1.00 73.56 88 GLU A N 1
ATOM 709 C CA . GLU A 1 88 ? -7.750 -10.009 -5.804 1.00 73.56 88 GLU A CA 1
ATOM 710 C C . GLU A 1 88 ? -7.598 -8.895 -6.861 1.00 73.56 88 GLU A C 1
ATOM 712 O O . GLU A 1 88 ? -7.778 -9.160 -8.046 1.00 73.56 88 GLU A O 1
ATOM 717 N N . GLY A 1 89 ? -7.200 -7.674 -6.473 1.00 60.44 89 GLY A N 1
ATOM 718 C CA . GLY A 1 89 ? -6.773 -6.605 -7.388 1.00 60.44 89 GLY A CA 1
ATOM 719 C C . GLY A 1 89 ? -7.871 -6.005 -8.277 1.00 60.44 89 GLY A C 1
ATOM 720 O O . GLY A 1 89 ? -7.562 -5.216 -9.167 1.00 60.44 89 GLY A O 1
ATOM 721 N N . VAL A 1 90 ? -9.135 -6.375 -8.056 1.00 58.31 90 VAL A N 1
ATOM 722 C CA . VAL A 1 90 ? -10.282 -5.981 -8.895 1.00 58.31 90 VAL A CA 1
ATOM 723 C C . VAL A 1 90 ? -11.210 -4.992 -8.180 1.00 58.31 90 VAL A C 1
ATOM 725 O O . VAL A 1 90 ? -11.892 -4.211 -8.836 1.00 58.31 90 VAL A O 1
ATOM 728 N N . THR 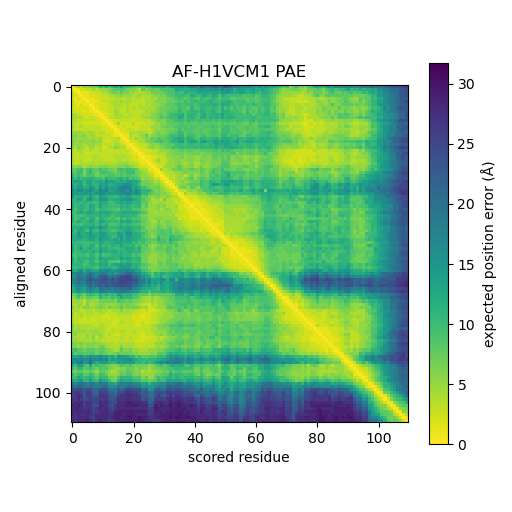A 1 91 ? -11.231 -4.986 -6.845 1.00 59.50 91 THR A N 1
ATOM 729 C CA . THR A 1 91 ? -12.344 -4.372 -6.103 1.00 59.50 91 THR A CA 1
ATOM 730 C C . THR A 1 91 ? -12.100 -2.922 -5.686 1.00 59.50 91 THR A C 1
ATOM 732 O O . THR A 1 91 ? -13.040 -2.134 -5.690 1.00 59.50 91 THR A O 1
ATOM 735 N N . PHE A 1 92 ? -10.873 -2.540 -5.309 1.00 71.50 92 PHE A N 1
ATOM 736 C CA . PHE A 1 92 ? -10.563 -1.153 -4.943 1.00 71.50 92 PHE A CA 1
ATOM 737 C C . PHE A 1 92 ? -9.060 -0.847 -5.002 1.00 71.50 92 PHE A C 1
ATOM 739 O O . PHE A 1 92 ? -8.223 -1.738 -4.870 1.00 71.50 92 PHE A O 1
ATOM 746 N N . ALA A 1 93 ? -8.729 0.433 -5.172 1.00 73.19 93 ALA A N 1
ATOM 747 C CA . ALA A 1 93 ? -7.375 0.973 -5.098 1.00 73.19 93 ALA A CA 1
ATOM 748 C C . ALA A 1 93 ? -7.381 2.254 -4.254 1.00 73.19 93 ALA A C 1
ATOM 750 O O . ALA A 1 93 ? -8.407 2.924 -4.144 1.00 73.19 93 ALA A O 1
ATOM 751 N N . LEU A 1 94 ? -6.238 2.593 -3.655 1.00 76.19 94 LEU A N 1
ATOM 752 C CA . LEU A 1 94 ? -6.079 3.841 -2.909 1.00 76.19 94 LEU A CA 1
ATOM 753 C C . LEU A 1 94 ? -5.430 4.893 -3.800 1.00 76.19 94 LEU A C 1
ATOM 755 O O . LEU A 1 94 ? -4.312 4.704 -4.285 1.00 76.19 94 LEU A O 1
ATOM 759 N N . GLU A 1 95 ? -6.124 6.010 -3.989 1.00 73.44 95 GLU A N 1
ATOM 760 C CA . GLU A 1 95 ? -5.538 7.183 -4.615 1.00 73.44 95 GLU A CA 1
ATOM 761 C C . GLU A 1 95 ? -4.733 7.977 -3.576 1.00 73.44 95 GLU A C 1
ATOM 763 O O . GLU A 1 95 ? -5.240 8.278 -2.493 1.00 73.44 95 GLU A O 1
ATOM 768 N N . PRO A 1 96 ? -3.476 8.342 -3.872 1.00 68.00 96 PRO A N 1
ATOM 769 C CA . PRO A 1 96 ? -2.729 9.247 -3.016 1.00 68.00 96 PRO A CA 1
ATOM 770 C C . PRO A 1 96 ? -3.318 10.662 -3.119 1.00 68.00 96 PRO A C 1
ATOM 772 O O . PRO A 1 96 ? -3.066 11.385 -4.089 1.00 68.00 96 PRO A O 1
ATOM 775 N N . ILE A 1 97 ? -4.080 11.048 -2.094 1.00 68.56 97 ILE A N 1
ATOM 776 C CA . ILE A 1 97 ? -4.617 12.399 -1.908 1.00 68.56 97 ILE A CA 1
ATOM 777 C C . ILE A 1 97 ? -3.625 13.176 -1.039 1.00 68.56 97 ILE A C 1
ATOM 779 O O . ILE A 1 97 ? -3.506 12.952 0.163 1.00 68.56 97 ILE A O 1
ATOM 783 N N . GLY A 1 98 ? -2.857 14.055 -1.676 1.00 62.94 98 GLY A N 1
ATOM 784 C CA . GLY A 1 98 ? -1.871 14.908 -1.022 1.00 62.94 98 GLY A CA 1
ATOM 785 C C . GLY A 1 98 ? -0.854 15.464 -2.020 1.00 62.94 98 GLY A C 1
ATOM 786 O O . GLY A 1 98 ? -0.697 14.904 -3.112 1.00 62.94 98 GLY A O 1
ATOM 787 N N . PRO A 1 99 ? -0.160 16.566 -1.683 1.00 56.97 99 PRO A N 1
ATOM 788 C CA . PRO A 1 99 ? 0.951 17.048 -2.493 1.00 56.97 99 PRO A CA 1
ATOM 789 C C . PRO A 1 99 ? 2.013 15.946 -2.619 1.00 56.97 99 PRO A C 1
ATOM 791 O O . PRO A 1 99 ? 2.169 15.109 -1.725 1.00 56.97 99 PRO A O 1
ATOM 794 N N . VAL A 1 100 ? 2.726 15.914 -3.750 1.00 57.56 100 VAL A N 1
ATOM 795 C CA . VAL A 1 100 ? 3.783 14.931 -4.050 1.00 57.56 100 VAL A CA 1
ATOM 796 C C . VAL A 1 100 ? 4.999 15.228 -3.162 1.00 57.56 100 VAL A C 1
ATOM 798 O O . VAL A 1 100 ? 6.035 15.624 -3.661 1.00 57.56 100 VAL A O 1
ATOM 801 N N . PHE A 1 101 ? 4.870 15.022 -1.849 1.00 50.94 101 PHE A N 1
ATOM 802 C CA . PHE A 1 101 ? 5.695 15.576 -0.767 1.00 50.94 101 PHE A CA 1
ATOM 803 C C . PHE A 1 101 ? 5.362 17.032 -0.419 1.00 50.94 101 PHE A C 1
ATOM 805 O O . PHE A 1 101 ? 5.016 17.833 -1.282 1.00 50.94 101 PHE A O 1
ATOM 812 N N . ASN A 1 102 ? 5.495 17.358 0.874 1.00 44.75 102 ASN A N 1
ATOM 813 C CA . ASN A 1 102 ? 5.677 18.726 1.345 1.00 44.75 102 ASN A CA 1
ATOM 814 C C . ASN A 1 102 ? 6.769 19.350 0.466 1.00 44.75 102 ASN A C 1
ATOM 816 O O . ASN A 1 102 ? 7.948 19.026 0.624 1.00 44.75 102 ASN A O 1
ATOM 820 N N . THR A 1 103 ? 6.407 20.263 -0.434 1.00 43.00 103 THR A N 1
ATOM 821 C CA . THR A 1 103 ? 7.266 21.428 -0.623 1.00 43.00 103 THR A CA 1
ATOM 822 C C . THR A 1 103 ? 7.484 21.942 0.785 1.00 43.00 103 THR A C 1
ATOM 824 O O . THR A 1 103 ? 6.510 22.310 1.443 1.00 43.00 103 THR A O 1
ATOM 827 N N . ALA A 1 104 ? 8.713 21.819 1.296 1.00 41.41 104 ALA A N 1
ATOM 828 C CA . ALA A 1 104 ? 9.097 22.441 2.549 1.00 41.41 104 ALA A CA 1
ATOM 829 C C . ALA A 1 104 ? 8.427 23.813 2.584 1.00 41.41 104 ALA A C 1
ATOM 831 O O . ALA A 1 104 ? 8.495 24.524 1.580 1.00 41.41 104 ALA A O 1
ATOM 832 N N . HIS A 1 105 ? 7.705 24.118 3.666 1.00 42.50 105 HIS A N 1
ATOM 833 C CA . HIS A 1 105 ? 7.196 25.457 3.908 1.00 42.50 105 HIS A CA 1
ATOM 834 C C . HIS A 1 105 ? 8.358 26.418 3.653 1.00 42.50 105 HIS A C 1
ATOM 836 O O . HIS A 1 105 ? 9.260 26.544 4.479 1.00 42.50 105 HIS A O 1
ATOM 842 N N . VAL A 1 106 ? 8.371 27.054 2.481 1.00 47.28 106 VAL A N 1
ATOM 843 C CA . VAL A 1 106 ? 9.112 28.284 2.293 1.00 47.28 106 VAL A CA 1
ATOM 844 C C . VAL A 1 106 ? 8.274 29.258 3.087 1.00 47.28 106 VAL A C 1
ATOM 846 O O . VAL A 1 106 ? 7.248 29.752 2.624 1.00 47.28 106 VAL A O 1
ATOM 849 N N . SER A 1 107 ? 8.638 29.391 4.357 1.00 42.78 107 SER A N 1
ATOM 850 C CA . SER A 1 107 ? 8.188 30.461 5.219 1.00 42.78 107 SER A CA 1
ATOM 851 C C . SER A 1 107 ? 8.677 31.752 4.579 1.00 42.78 107 SER A C 1
ATOM 853 O O . SER A 1 107 ? 9.736 32.266 4.924 1.00 42.78 107 SER A O 1
ATOM 855 N N . THR A 1 108 ? 7.940 32.252 3.592 1.00 43.16 108 THR A N 1
ATOM 856 C CA . THR A 1 108 ? 8.068 33.631 3.147 1.00 43.16 108 THR A CA 1
ATOM 857 C C . THR A 1 108 ? 7.418 34.466 4.239 1.00 43.16 108 THR A C 1
ATOM 859 O O . THR A 1 108 ? 6.244 34.819 4.167 1.00 43.16 108 THR A O 1
ATOM 862 N N . THR A 1 109 ? 8.161 34.695 5.318 1.00 43.78 109 THR A N 1
ATOM 863 C CA . THR A 1 109 ? 7.885 35.797 6.233 1.00 43.78 109 THR A CA 1
ATOM 864 C C . THR A 1 109 ? 8.044 37.079 5.424 1.00 43.78 109 THR A C 1
ATOM 866 O O . THR A 1 109 ? 9.156 37.403 5.003 1.00 43.78 109 THR A O 1
ATOM 869 N N . SER A 1 110 ? 6.919 37.732 5.135 1.00 44.62 110 SER A N 1
ATOM 870 C CA . SER A 1 110 ? 6.867 39.166 4.836 1.00 44.62 110 SER A CA 1
ATOM 871 C C . SER A 1 110 ? 6.612 39.919 6.132 1.00 44.62 110 SER A C 1
ATOM 873 O O . SER A 1 110 ? 5.895 39.345 6.985 1.00 44.62 110 SER A O 1
#

Organism: Colletotrichum higginsianum (strain IMI 349063) (NCBI:txid759273)